Protein AF-A0A931Q686-F1 (afdb_monomer_lite)

Sequence (45 aa):
MEKDWIIIGKILKPRGLSGELKVKLLTDFPERFAAGKTVLLKKKN

Radius of gyration: 12.0 Å; chains: 1; bounding box: 24×18×33 Å

Foldseek 3Di:
DDDDDDDQWDFDAADDDPRDTDIGGPDPCPCCPPPPHDDDDDDDD

Structure (mmCIF, N/CA/C/O backbone):
data_AF-A0A931Q686-F1
#
_entry.id   AF-A0A931Q686-F1
#
loop_
_atom_site.group_PDB
_atom_site.id
_atom_site.type_symbol
_atom_site.label_atom_id
_atom_site.label_alt_id
_atom_site.label_comp_id
_atom_site.label_asym_id
_atom_site.label_entity_id
_atom_site.label_seq_id
_atom_site.pdbx_PDB_ins_code
_atom_site.Cartn_x
_atom_site.Cartn_y
_atom_site.Cartn_z
_atom_site.occupancy
_atom_site.B_iso_or_equiv
_atom_site.auth_seq_id
_atom_site.auth_comp_id
_atom_site.auth_asym_id
_atom_site.auth_atom_id
_atom_site.pdbx_PDB_model_num
ATOM 1 N N . MET A 1 1 ? -10.645 13.864 21.261 1.00 44.72 1 MET A N 1
ATOM 2 C CA . MET A 1 1 ? -11.317 12.965 20.301 1.00 44.72 1 MET A CA 1
ATOM 3 C C . MET A 1 1 ? -10.276 11.995 19.788 1.00 44.72 1 MET A C 1
ATOM 5 O O . MET A 1 1 ? -9.332 12.429 19.136 1.00 44.72 1 MET A O 1
ATOM 9 N N . GLU A 1 2 ? -10.391 10.730 20.166 1.00 59.38 2 GLU A N 1
ATOM 10 C CA . GLU A 1 2 ? -9.528 9.662 19.665 1.00 59.38 2 GLU A CA 1
ATOM 11 C C . GLU A 1 2 ? -9.929 9.378 18.208 1.00 59.38 2 GLU A C 1
ATOM 13 O O . GLU A 1 2 ? -11.116 9.289 17.898 1.00 59.38 2 GLU A O 1
ATOM 18 N N . LYS A 1 3 ? -8.966 9.390 17.279 1.00 76.06 3 LYS A N 1
ATOM 19 C CA . LYS A 1 3 ? -9.229 9.082 15.866 1.00 76.06 3 LYS A CA 1
ATOM 20 C C . LYS A 1 3 ? -8.918 7.614 15.630 1.00 76.06 3 LYS A C 1
ATOM 22 O O . LYS A 1 3 ? -7.746 7.252 15.520 1.00 76.06 3 LYS A O 1
ATOM 27 N N . ASP A 1 4 ? -9.965 6.815 15.479 1.00 87.75 4 ASP A N 1
ATOM 28 C CA . ASP A 1 4 ? -9.843 5.425 15.059 1.00 87.75 4 ASP A CA 1
ATOM 29 C C . ASP A 1 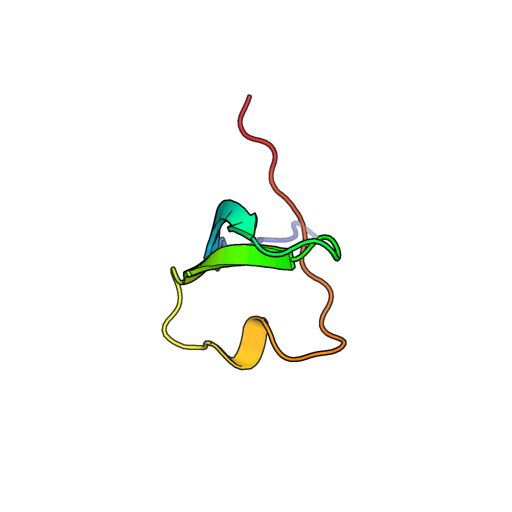4 ? -9.570 5.356 13.557 1.00 87.75 4 ASP A C 1
ATOM 31 O O . ASP A 1 4 ? -10.421 5.645 12.712 1.00 87.75 4 ASP A O 1
ATOM 35 N N . TRP A 1 5 ? -8.337 4.997 13.211 1.00 91.75 5 TRP A N 1
ATOM 36 C CA . TRP A 1 5 ? -7.937 4.747 11.831 1.00 91.75 5 TRP A CA 1
ATOM 37 C C . TRP A 1 5 ? -8.106 3.269 11.494 1.00 91.75 5 TRP A C 1
ATOM 39 O O . TRP A 1 5 ? -7.705 2.395 12.261 1.00 91.75 5 TRP A O 1
ATOM 49 N N . ILE A 1 6 ? -8.609 2.985 10.295 1.00 93.56 6 ILE A N 1
ATOM 50 C CA . ILE A 1 6 ? -8.708 1.626 9.759 1.00 93.56 6 ILE A CA 1
ATOM 51 C C . ILE A 1 6 ? -7.640 1.381 8.689 1.00 93.56 6 ILE A C 1
ATOM 53 O O . ILE A 1 6 ? -7.343 2.244 7.861 1.00 93.56 6 ILE A O 1
ATOM 57 N N . ILE A 1 7 ? -7.065 0.178 8.681 1.00 95.19 7 ILE A N 1
ATOM 58 C CA . ILE A 1 7 ? -6.155 -0.254 7.619 1.00 95.19 7 ILE A CA 1
ATOM 59 C C . ILE A 1 7 ? -6.975 -0.698 6.409 1.00 95.19 7 ILE A C 1
ATOM 61 O O . ILE A 1 7 ? -7.733 -1.657 6.486 1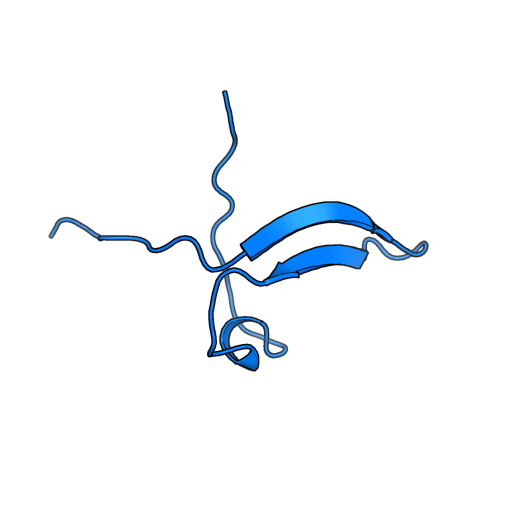.00 95.19 7 ILE A O 1
ATOM 65 N N . ILE A 1 8 ? -6.786 -0.019 5.279 1.00 96.69 8 ILE A N 1
ATOM 66 C CA . ILE A 1 8 ? -7.517 -0.290 4.029 1.00 96.69 8 ILE A CA 1
ATOM 67 C C . ILE A 1 8 ? -6.664 -0.998 2.969 1.00 96.69 8 ILE A C 1
ATOM 69 O O . ILE A 1 8 ? -7.178 -1.491 1.968 1.00 96.69 8 ILE A O 1
ATOM 73 N N . GLY A 1 9 ? -5.350 -1.079 3.180 1.00 96.56 9 GLY A N 1
ATOM 74 C CA . GLY A 1 9 ? -4.448 -1.771 2.273 1.00 96.56 9 GLY A CA 1
ATOM 75 C C . GLY A 1 9 ? -3.030 -1.898 2.811 1.00 96.56 9 GLY A C 1
ATOM 76 O O . GLY A 1 9 ? -2.667 -1.301 3.825 1.00 96.56 9 GLY A O 1
ATOM 77 N N . LYS A 1 10 ? -2.221 -2.695 2.112 1.00 96.50 10 LYS A N 1
ATOM 78 C CA . LYS A 1 10 ? -0.804 -2.919 2.418 1.00 96.50 10 LYS A CA 1
ATOM 79 C C . LYS A 1 10 ? 0.047 -2.682 1.177 1.00 96.50 10 LYS A C 1
ATOM 81 O O . LYS A 1 10 ? -0.141 -3.362 0.168 1.00 96.50 10 LYS A O 1
ATOM 86 N N . ILE A 1 11 ? 1.010 -1.766 1.266 1.00 96.12 11 ILE A N 1
ATOM 87 C CA . ILE A 1 11 ? 2.036 -1.588 0.231 1.00 96.12 11 ILE A CA 1
ATOM 88 C C . ILE A 1 11 ? 2.879 -2.866 0.172 1.00 96.12 11 ILE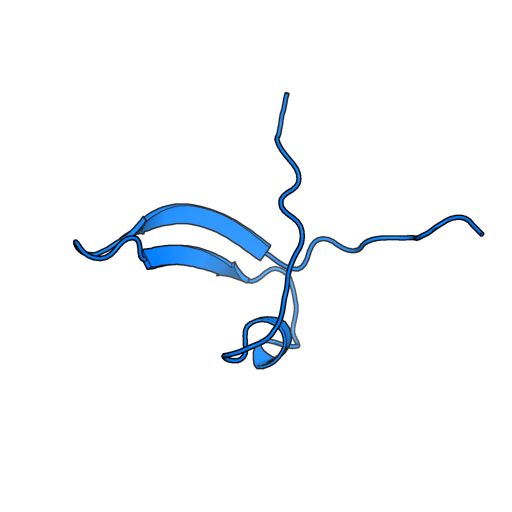 A C 1
ATOM 90 O O . ILE A 1 11 ? 3.380 -3.336 1.193 1.00 96.12 11 ILE A O 1
ATOM 94 N N . LEU A 1 12 ? 2.993 -3.453 -1.018 1.00 96.88 12 LEU A N 1
ATOM 95 C CA . LEU A 1 12 ? 3.744 -4.686 -1.248 1.00 96.88 12 LEU A CA 1
ATOM 96 C C . LEU A 1 12 ? 5.148 -4.401 -1.774 1.00 96.88 12 LEU A C 1
ATOM 98 O O . LEU A 1 12 ? 6.109 -4.988 -1.291 1.00 96.88 12 LEU A O 1
ATOM 102 N N . LYS A 1 13 ? 5.251 -3.546 -2.797 1.00 97.00 13 LYS A N 1
ATOM 103 C CA . LYS A 1 13 ? 6.508 -3.196 -3.465 1.00 97.00 13 LYS A CA 1
ATOM 104 C C . LYS A 1 13 ? 6.350 -1.948 -4.342 1.00 97.00 13 LYS A C 1
ATOM 106 O O . LYS A 1 13 ? 5.216 -1.655 -4.743 1.00 97.00 13 LYS A O 1
ATOM 111 N N . PRO A 1 14 ? 7.457 -1.276 -4.701 1.00 97.56 14 PRO A N 1
ATOM 112 C CA . PRO A 1 14 ? 7.474 -0.322 -5.802 1.00 97.56 14 PRO A CA 1
ATOM 113 C C . PRO A 1 14 ? 6.963 -0.947 -7.104 1.00 97.56 14 PRO A C 1
ATOM 115 O O . PRO A 1 14 ? 7.064 -2.163 -7.322 1.00 97.56 14 PRO A O 1
ATOM 118 N N . ARG A 1 15 ? 6.388 -0.118 -7.965 1.00 97.44 15 ARG A N 1
ATOM 119 C CA . ARG A 1 15 ? 5.913 -0.474 -9.298 1.00 97.44 15 ARG A CA 1
ATOM 120 C C . ARG A 1 15 ? 6.236 0.681 -10.246 1.00 97.44 15 ARG A C 1
ATOM 122 O O . ARG A 1 15 ? 6.106 1.824 -9.853 1.00 97.44 15 ARG A O 1
ATOM 129 N N . GLY A 1 16 ? 6.591 0.368 -11.490 1.00 95.94 16 GLY A N 1
ATOM 130 C CA . GLY A 1 16 ? 6.863 1.399 -12.492 1.00 95.94 16 GLY A CA 1
ATOM 131 C C . GLY A 1 16 ? 8.151 2.174 -12.214 1.00 95.94 16 GLY A C 1
ATOM 132 O O . GLY A 1 16 ? 9.010 1.716 -11.458 1.00 95.94 16 GLY A O 1
ATOM 133 N N . LEU A 1 17 ? 8.283 3.321 -12.877 1.00 96.75 17 LEU A N 1
ATOM 134 C CA . LEU A 1 17 ? 9.451 4.207 -12.801 1.00 96.75 17 LEU A CA 1
ATOM 135 C C . LEU A 1 17 ? 9.094 5.594 -12.245 1.00 96.75 17 LEU A C 1
ATOM 137 O O . LEU A 1 17 ? 9.981 6.424 -12.064 1.00 96.75 17 LEU A O 1
ATOM 141 N N . SER A 1 18 ? 7.818 5.849 -11.955 1.00 96.94 18 SER A N 1
ATOM 142 C CA . SER A 1 18 ? 7.291 7.166 -11.580 1.00 96.94 18 SER A CA 1
ATOM 143 C C . SER A 1 18 ? 6.774 7.195 -10.140 1.00 96.94 18 SER A C 1
ATOM 145 O O . SER A 1 18 ? 5.950 8.032 -9.781 1.00 96.94 18 SER A O 1
ATOM 147 N N . GLY A 1 19 ? 7.280 6.293 -9.294 1.00 95.12 19 GLY A N 1
ATOM 148 C CA . GLY A 1 19 ? 6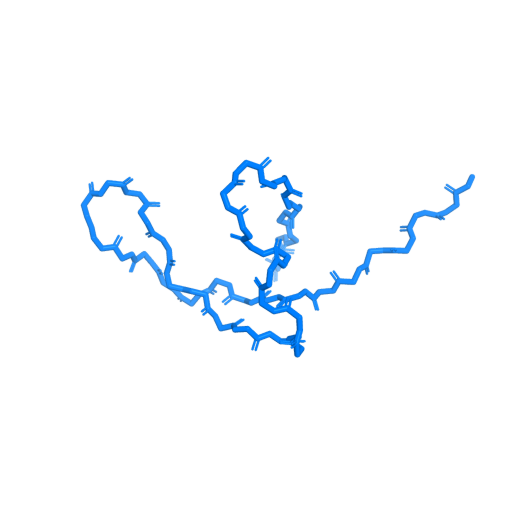.941 6.238 -7.872 1.00 95.12 19 GLY A CA 1
ATOM 149 C C . GLY A 1 19 ? 5.626 5.523 -7.568 1.00 95.12 19 GLY A C 1
ATOM 150 O O . GLY A 1 19 ? 5.095 5.665 -6.465 1.00 95.12 19 GLY A O 1
ATOM 151 N N . GLU A 1 20 ? 5.087 4.742 -8.505 1.00 96.50 20 GLU A N 1
ATOM 152 C CA . GLU A 1 20 ? 3.883 3.961 -8.253 1.00 96.50 20 GLU A CA 1
ATOM 153 C C . GLU A 1 20 ? 4.152 2.81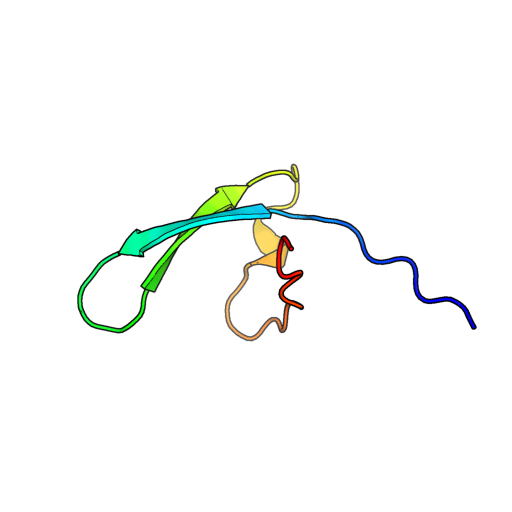8 -7.260 1.00 96.50 20 GLU A C 1
ATOM 155 O O . GLU A 1 20 ? 5.255 2.283 -7.129 1.00 96.50 20 GLU A O 1
ATOM 160 N N . LEU A 1 21 ? 3.114 2.398 -6.537 1.00 96.12 21 LEU A N 1
ATOM 161 C CA . LEU A 1 21 ? 3.210 1.337 -5.536 1.00 96.12 21 LEU A CA 1
ATOM 162 C C . LEU A 1 21 ? 2.169 0.259 -5.817 1.00 96.12 21 LEU A C 1
ATOM 164 O O . LEU A 1 21 ? 0.995 0.546 -6.053 1.00 96.12 21 LEU A O 1
ATOM 168 N N . LYS A 1 22 ? 2.574 -1.012 -5.741 1.00 96.69 22 LYS A N 1
ATOM 169 C CA . LYS A 1 22 ? 1.614 -2.121 -5.745 1.00 96.69 22 LYS A CA 1
ATOM 170 C C . LYS A 1 22 ? 1.047 -2.281 -4.336 1.00 96.69 22 LYS A C 1
ATOM 172 O O . LYS A 1 22 ? 1.786 -2.632 -3.418 1.00 96.69 22 LYS A O 1
ATOM 177 N N . VAL A 1 23 ? -0.259 -2.082 -4.179 1.00 96.56 23 VAL A N 1
ATOM 178 C CA . VAL A 1 23 ? -0.977 -2.221 -2.901 1.00 96.56 23 VAL A CA 1
ATOM 179 C C . VAL A 1 23 ? -1.894 -3.444 -2.945 1.00 96.56 23 VAL A C 1
ATOM 181 O O . VAL A 1 23 ? -2.581 -3.673 -3.939 1.00 96.56 23 VAL A O 1
ATOM 184 N N . LYS A 1 24 ? -1.908 -4.244 -1.874 1.00 96.75 24 LYS A N 1
ATOM 185 C CA . LYS A 1 24 ? -2.963 -5.237 -1.628 1.00 96.75 24 LYS A CA 1
ATOM 186 C C . LYS A 1 24 ? -4.131 -4.536 -0.942 1.00 96.75 24 LYS A C 1
ATOM 188 O O . LYS A 1 24 ? -3.929 -3.980 0.138 1.00 96.75 24 LYS A O 1
ATOM 193 N N . LEU A 1 25 ? -5.316 -4.583 -1.543 1.00 97.00 25 LEU A N 1
ATOM 194 C CA . LEU A 1 25 ? -6.546 -4.099 -0.919 1.00 97.00 25 LEU A CA 1
ATOM 195 C C . LEU A 1 25 ? -6.924 -5.006 0.259 1.00 97.00 25 LEU A C 1
ATOM 197 O O . LEU A 1 25 ? -6.828 -6.229 0.160 1.00 97.00 25 LEU A O 1
ATOM 201 N N . LEU A 1 26 ? -7.311 -4.389 1.373 1.00 97.19 26 LEU A N 1
ATOM 202 C CA . LEU A 1 26 ? -7.813 -5.053 2.584 1.00 97.19 26 LEU A CA 1
ATOM 203 C C . LEU A 1 26 ? -9.213 -4.522 2.942 1.00 97.19 26 LEU A C 1
ATOM 205 O O . LEU A 1 26 ? -9.588 -4.462 4.106 1.00 97.19 26 LEU A O 1
ATOM 209 N N . THR A 1 27 ? -9.941 -4.055 1.931 1.00 95.62 27 THR A N 1
ATOM 210 C CA . THR A 1 27 ? -11.243 -3.396 2.031 1.00 95.62 27 THR A CA 1
ATOM 211 C C . THR A 1 27 ? -12.061 -3.760 0.798 1.00 95.62 27 THR A C 1
ATOM 213 O O . THR A 1 27 ? -11.497 -3.826 -0.296 1.00 95.62 27 THR A O 1
ATOM 216 N N . ASP A 1 28 ? -13.373 -3.915 0.961 1.00 96.69 28 ASP A N 1
ATOM 217 C CA . ASP A 1 28 ? -14.316 -4.136 -0.150 1.00 96.69 28 ASP A CA 1
ATOM 218 C C . ASP A 1 28 ? -14.718 -2.828 -0.858 1.00 96.69 28 ASP A C 1
ATOM 220 O O . ASP A 1 28 ? -15.415 -2.843 -1.864 1.00 96.69 28 ASP A O 1
ATOM 224 N N . PHE A 1 29 ? -14.233 -1.694 -0.341 1.00 95.81 29 PHE A N 1
ATOM 225 C CA . PHE A 1 29 ? -14.440 -0.338 -0.865 1.00 95.81 29 PHE A CA 1
ATOM 226 C C . PHE A 1 29 ? -13.159 0.197 -1.546 1.00 95.81 29 PHE A C 1
ATOM 228 O O . PHE A 1 29 ? -12.385 0.929 -0.906 1.00 95.81 29 PHE A O 1
ATOM 235 N N . PRO A 1 30 ? -12.844 -0.201 -2.794 1.00 92.88 30 PRO A N 1
ATOM 236 C CA . PRO A 1 30 ? -11.623 0.204 -3.499 1.00 92.88 30 PRO A CA 1
ATOM 237 C C . PRO A 1 30 ? -11.551 1.710 -3.793 1.00 92.88 30 PRO A C 1
ATOM 239 O O . PRO A 1 30 ? -10.452 2.261 -3.893 1.00 92.88 30 PRO A O 1
ATOM 242 N N . GLU A 1 31 ? -12.687 2.404 -3.862 1.00 95.62 31 GLU A N 1
ATOM 243 C CA . GLU A 1 31 ? -12.795 3.851 -4.074 1.00 95.62 31 GLU A CA 1
ATOM 244 C C . GLU A 1 31 ? -12.087 4.684 -2.992 1.00 95.62 31 GLU A C 1
ATOM 246 O O . GLU A 1 31 ? -11.790 5.862 -3.195 1.00 95.62 31 GLU A O 1
ATOM 251 N N . ARG A 1 32 ? -11.729 4.071 -1.857 1.00 94.00 32 ARG A N 1
ATOM 252 C CA . ARG A 1 32 ? -10.871 4.687 -0.833 1.00 9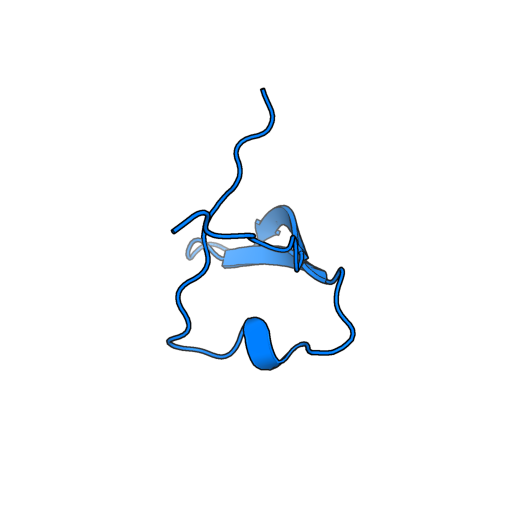4.00 32 ARG A CA 1
ATOM 253 C C . ARG A 1 32 ? -9.467 5.035 -1.354 1.00 94.00 32 ARG A C 1
ATOM 255 O O . ARG A 1 32 ? -8.801 5.870 -0.750 1.00 94.00 32 ARG A O 1
ATOM 262 N N . PHE A 1 33 ? -9.045 4.441 -2.473 1.00 94.44 33 PHE A N 1
ATOM 263 C CA . PHE A 1 33 ? -7.807 4.759 -3.197 1.00 94.44 33 PHE A CA 1
ATOM 264 C C . PHE A 1 33 ? -8.039 5.615 -4.455 1.00 94.44 33 PHE A C 1
ATOM 266 O O . PHE A 1 33 ? -7.141 5.725 -5.290 1.00 94.44 33 PHE A O 1
ATOM 273 N N . ALA A 1 34 ? -9.227 6.206 -4.625 1.00 94.50 34 ALA A N 1
ATOM 274 C CA . ALA A 1 34 ? -9.503 7.085 -5.758 1.00 94.50 34 ALA A CA 1
ATOM 275 C C . ALA A 1 34 ? -8.521 8.270 -5.809 1.00 94.50 34 ALA A C 1
ATOM 277 O O . ALA A 1 34 ? -8.044 8.758 -4.779 1.00 94.50 34 ALA A O 1
ATOM 278 N N . ALA A 1 35 ? -8.235 8.747 -7.022 1.00 94.81 35 ALA A N 1
ATOM 279 C CA . ALA A 1 35 ? -7.332 9.871 -7.240 1.00 94.81 35 ALA A CA 1
ATOM 280 C C . ALA A 1 35 ? -7.754 11.103 -6.415 1.00 94.81 35 ALA A C 1
ATOM 282 O O . ALA A 1 35 ? -8.939 11.415 -6.294 1.00 94.81 35 ALA A O 1
ATOM 283 N N . GLY A 1 36 ? -6.773 11.788 -5.822 1.00 94.88 36 GLY A N 1
ATOM 284 C CA . GLY A 1 36 ? -6.996 12.958 -4.965 1.00 94.88 36 GLY A CA 1
ATOM 285 C C . GLY A 1 36 ? -7.389 12.645 -3.515 1.00 94.88 36 GLY A C 1
ATOM 286 O O . GLY A 1 36 ? -7.519 13.573 -2.718 1.00 94.88 36 GLY A O 1
ATOM 287 N N . LYS A 1 37 ? -7.559 11.371 -3.129 1.00 94.81 37 LYS A N 1
ATOM 288 C CA . LYS A 1 37 ? -7.742 10.991 -1.719 1.00 94.81 37 LYS A CA 1
ATOM 289 C C . LYS A 1 37 ? -6.405 10.962 -0.978 1.00 94.81 37 LYS A C 1
ATOM 291 O O . LYS A 1 37 ? -5.413 10.438 -1.476 1.00 94.81 37 LYS A O 1
ATOM 296 N N . THR A 1 38 ? -6.411 11.462 0.255 1.00 94.88 38 THR A N 1
ATOM 297 C CA . THR A 1 38 ? -5.264 11.378 1.166 1.00 94.88 38 THR A CA 1
ATOM 298 C C . THR A 1 38 ? -5.424 10.180 2.090 1.00 94.88 38 THR A C 1
ATOM 300 O O . THR A 1 38 ? -6.461 10.013 2.731 1.00 94.88 38 THR A O 1
ATOM 303 N N . VAL A 1 39 ? -4.375 9.365 2.190 1.00 94.38 39 VAL A N 1
ATOM 304 C CA . VAL A 1 39 ? -4.295 8.223 3.107 1.00 94.38 39 VAL A CA 1
ATOM 305 C C . VAL A 1 39 ? -3.088 8.378 4.025 1.00 94.38 39 VAL A C 1
ATOM 307 O O . VAL A 1 39 ? -2.091 8.997 3.656 1.00 94.38 39 VAL A O 1
ATOM 310 N N . LEU A 1 40 ? -3.168 7.809 5.226 1.00 95.25 40 LEU A N 1
ATOM 311 C CA . LEU A 1 40 ? -2.054 7.795 6.168 1.00 95.25 40 LEU A CA 1
ATOM 312 C C . LEU A 1 40 ? -1.245 6.507 6.033 1.00 95.25 40 LEU A C 1
ATOM 314 O O . LEU A 1 40 ? -1.800 5.414 5.900 1.00 95.25 40 LEU A O 1
ATOM 318 N N . LEU A 1 41 ? 0.078 6.633 6.116 1.00 95.31 41 LEU A N 1
ATOM 319 C CA . LEU A 1 41 ? 0.982 5.491 6.150 1.00 95.31 41 LEU A CA 1
ATOM 320 C C . LEU A 1 41 ? 1.279 5.101 7.595 1.00 95.31 41 LEU A C 1
ATOM 322 O O . LEU A 1 41 ? 1.846 5.878 8.361 1.00 95.31 41 LEU A O 1
ATOM 326 N N . LYS A 1 42 ? 0.950 3.859 7.951 1.00 94.25 42 LYS A N 1
ATOM 327 C CA . LYS A 1 42 ? 1.396 3.244 9.201 1.00 94.25 42 LYS A CA 1
ATOM 328 C C . LYS A 1 42 ? 2.712 2.513 8.953 1.00 94.25 42 LYS A C 1
ATOM 330 O O . LYS A 1 42 ? 2.733 1.494 8.262 1.00 94.25 42 LYS A O 1
ATOM 335 N N . LYS A 1 43 ? 3.811 3.021 9.517 1.00 88.69 43 LYS A N 1
ATOM 336 C CA . LYS A 1 43 ? 5.108 2.335 9.478 1.00 88.69 43 LYS A CA 1
ATOM 337 C C . LYS A 1 43 ? 5.044 1.105 10.385 1.00 88.69 43 LYS A C 1
ATOM 339 O O . LYS A 1 43 ? 4.523 1.175 11.496 1.00 88.69 43 LYS A O 1
ATOM 344 N N . LYS A 1 44 ? 5.531 -0.031 9.892 1.00 79.38 44 LYS A N 1
ATOM 345 C CA . LYS A 1 44 ? 5.758 -1.205 10.734 1.00 79.38 44 LYS A CA 1
ATOM 346 C C . LYS A 1 44 ? 7.132 -1.009 11.384 1.00 79.38 44 LYS A C 1
ATOM 348 O O . LYS A 1 44 ? 8.080 -0.754 10.643 1.00 79.38 44 LYS A O 1
ATOM 353 N N . ASN A 1 45 ? 7.191 -1.022 12.717 1.00 64.88 45 ASN A N 1
ATOM 354 C CA . ASN A 1 45 ? 8.460 -1.096 13.449 1.00 64.88 45 ASN A CA 1
ATOM 355 C C . ASN A 1 45 ? 9.216 -2.370 13.074 1.00 64.88 45 ASN A C 1
ATOM 357 O O . ASN A 1 45 ? 8.533 -3.388 12.797 1.00 64.88 45 ASN A O 1
#

pLDDT: mean 91.91, std 10.59, range [44.72, 97.56]

Secondary structure (DSSP, 8-state):
--------EEEEEEETTTTEEEEEE-SS-GGGG-TT---------